Protein AF-A0A956T302-F1 (afdb_monomer)

Radius of gyration: 23.08 Å; Cα contacts (8 Å, |Δi|>4): 277; chains: 1; bounding box: 79×58×52 Å

Nearest PDB structures (foldseek):
  6ntr-assembly1_A  TM=3.784E-01  e=6.968E-01  Brucella abortus
  6ntr-assembly2_B  TM=3.680E-01  e=3.457E+00  Brucella abortus
  6ntr-assembly4_D  TM=3.786E-01  e=6.005E+00  Brucella abortus

Solvent-accessible surface area (backbone atoms only — not comparable to full-atom values): 10139 Å² total; per-residue (Å²): 134,84,79,76,71,80,75,78,74,74,84,47,63,31,67,65,74,57,69,69,63,50,49,51,41,41,75,70,72,39,56,94,50,62,84,47,70,83,40,73,66,38,61,45,31,77,76,42,59,72,56,39,52,82,46,71,28,43,83,77,49,74,47,96,64,71,19,37,34,34,34,33,74,44,92,93,42,57,29,39,38,43,37,39,29,68,78,79,39,35,35,38,41,36,39,39,31,71,89,75,32,36,35,36,42,36,31,30,36,66,81,84,69,42,61,79,43,30,41,37,37,38,59,47,97,94,46,75,45,44,21,39,37,29,49,75,58,93,100,38,62,52,76,44,77,52,79,76,81,72,79,78,77,72,80,75,77,75,83,75,80,80,78,82,81,85,80,82,133

Mean predicted aligned error: 10.7 Å

Sequence (169 aa):
MLQESPQEELPILSTQIVPELASRLREAGLLTAIVTLESPRFKHYLKKPANLLHDRWIYLERGVDRSVLYRLGTQRSLRQDLTIKPGQGVALLETHDPRSGRSQAIEFDMRSRQVISNIVTFDYEEGPANYNYFSLHRHKGYLKEIPAEKPIEEPTPEPSQLVAECVFA

Foldseek 3Di:
DDPPDPPPDDFAFDQADQVVLLVVCVVVVLNQLDDGLPDPVNLVCLVPVCVSVVSQWDWDDQDPQRKTKIKDDDPVAWIWIWIHRVNVQKIWIKTDGVVQQKIWIWIARNPVSGTPFIWIWHQDPVGIWIWTWTDDDDSDTDTDTDDDPDPPPDPDPDPDPPDDDDDDD

Structure (mmCIF, N/CA/C/O backbone):
data_AF-A0A956T302-F1
#
_entry.id   AF-A0A956T302-F1
#
loop_
_atom_site.group_PDB
_atom_site.id
_atom_site.type_symbol
_atom_site.label_atom_id
_atom_site.label_alt_id
_atom_site.label_comp_id
_atom_site.label_asym_id
_atom_site.label_entity_id
_atom_site.label_seq_id
_atom_site.pdbx_PDB_ins_code
_atom_site.Cartn_x
_atom_site.Cartn_y
_atom_site.Cartn_z
_atom_site.occupancy
_atom_site.B_iso_or_equiv
_atom_site.auth_seq_id
_atom_site.auth_comp_id
_atom_site.auth_asym_id
_atom_site.auth_atom_id
_atom_site.pdbx_PDB_model_num
ATOM 1 N N . MET A 1 1 ? -18.208 44.052 -8.223 1.00 42.12 1 MET A N 1
ATOM 2 C CA . MET A 1 1 ? -18.042 42.637 -8.603 1.00 42.12 1 MET A CA 1
ATOM 3 C C . MET A 1 1 ? -16.709 42.194 -8.035 1.00 42.12 1 MET A C 1
ATOM 5 O O . MET A 1 1 ? -15.694 42.726 -8.462 1.00 42.12 1 MET A O 1
ATOM 9 N N . LEU A 1 2 ? -16.716 41.364 -6.993 1.00 43.41 2 LEU A N 1
ATOM 10 C CA . LEU A 1 2 ? -15.490 40.802 -6.429 1.00 43.41 2 LEU A CA 1
ATOM 11 C C . LEU A 1 2 ? -15.076 39.648 -7.345 1.00 43.41 2 LEU A C 1
ATOM 13 O O . LEU A 1 2 ? -15.848 38.711 -7.523 1.00 43.41 2 LEU A O 1
ATOM 17 N N . GLN A 1 3 ? -13.916 39.771 -7.991 1.00 45.53 3 GLN A N 1
ATOM 18 C CA . GLN A 1 3 ? -13.274 38.645 -8.659 1.00 45.53 3 GLN A CA 1
ATOM 19 C C . GLN A 1 3 ? -12.898 37.640 -7.570 1.00 45.53 3 GLN A C 1
ATOM 21 O O . GLN A 1 3 ? -11.999 37.898 -6.774 1.00 45.53 3 GLN A O 1
ATOM 26 N N . GLU A 1 4 ? -13.630 36.529 -7.505 1.00 44.97 4 GLU A N 1
ATOM 27 C CA . GLU A 1 4 ? -13.193 35.344 -6.779 1.00 44.97 4 GLU A CA 1
ATOM 28 C C . GLU A 1 4 ? -11.893 34.879 -7.434 1.00 44.97 4 GLU A C 1
ATOM 30 O O . GLU A 1 4 ? -11.880 34.394 -8.566 1.00 44.97 4 GLU A O 1
ATOM 35 N N . SER A 1 5 ? -10.774 35.110 -6.750 1.00 49.03 5 SER A N 1
ATOM 36 C CA . SER A 1 5 ? -9.511 34.464 -7.078 1.00 49.03 5 SER A CA 1
ATOM 37 C C . SER A 1 5 ? -9.771 32.957 -7.166 1.00 49.03 5 SER A C 1
ATOM 39 O O . SER A 1 5 ? -10.404 32.426 -6.247 1.00 49.03 5 SER A O 1
ATOM 41 N N . PRO A 1 6 ? -9.319 32.249 -8.218 1.00 50.94 6 PRO A N 1
ATOM 42 C CA . PRO A 1 6 ? -9.413 30.800 -8.231 1.00 50.94 6 PRO A CA 1
ATOM 43 C C . PRO A 1 6 ? -8.625 30.302 -7.019 1.00 50.94 6 PRO A C 1
ATOM 45 O O . PRO A 1 6 ? -7.416 30.508 -6.930 1.00 50.94 6 PRO A O 1
ATOM 48 N N . GLN A 1 7 ? -9.328 29.737 -6.039 1.00 50.69 7 GLN A N 1
ATOM 49 C CA . GLN A 1 7 ? -8.690 28.996 -4.964 1.00 50.69 7 GLN A CA 1
ATOM 50 C C . GLN A 1 7 ? -7.927 27.868 -5.656 1.00 50.69 7 GLN A C 1
ATOM 52 O O . GLN A 1 7 ? -8.546 26.978 -6.233 1.00 50.69 7 GLN A O 1
ATOM 57 N N . GLU A 1 8 ? -6.597 27.952 -5.689 1.00 50.78 8 GLU A N 1
ATOM 58 C CA . GLU A 1 8 ? -5.757 26.833 -6.102 1.00 50.78 8 GLU A CA 1
ATOM 59 C C . GLU A 1 8 ? -6.074 25.678 -5.149 1.00 50.78 8 GLU A C 1
ATOM 61 O O . GLU A 1 8 ? -5.614 25.650 -4.006 1.00 50.78 8 GLU A O 1
ATOM 66 N N . GLU A 1 9 ? -6.945 24.764 -5.586 1.00 60.53 9 GLU A N 1
ATOM 67 C CA . GLU A 1 9 ? -7.236 23.539 -4.857 1.00 60.53 9 GLU A CA 1
ATOM 68 C C . GLU A 1 9 ? -5.910 22.807 -4.661 1.00 60.53 9 GLU A C 1
ATOM 70 O O . GLU A 1 9 ? -5.241 22.415 -5.622 1.00 60.53 9 GLU A O 1
ATOM 75 N N . LEU A 1 10 ? -5.499 22.666 -3.399 1.00 65.69 10 LEU A N 1
ATOM 76 C CA . LEU A 1 10 ? -4.295 21.923 -3.067 1.00 65.69 10 LEU A CA 1
ATOM 77 C C . LEU A 1 10 ? -4.424 20.506 -3.644 1.00 65.69 10 LEU A C 1
ATOM 79 O O . LEU A 1 10 ? -5.473 19.872 -3.484 1.00 65.69 10 LEU A O 1
ATOM 83 N N . PRO A 1 11 ? -3.381 19.991 -4.311 1.00 74.25 11 PRO A N 1
ATOM 84 C CA . PRO A 1 11 ? -3.473 18.718 -5.002 1.00 74.25 11 PRO A CA 1
ATOM 85 C C . PRO A 1 11 ? -3.759 17.591 -4.002 1.00 74.25 11 PRO A C 1
ATOM 87 O O . PRO A 1 11 ? -3.032 17.396 -3.027 1.00 74.25 11 PRO A O 1
ATOM 90 N N . ILE A 1 12 ? -4.839 16.845 -4.247 1.00 83.31 12 ILE A N 1
ATOM 91 C CA . ILE A 1 12 ? -5.317 15.778 -3.362 1.00 83.31 12 ILE A CA 1
ATOM 92 C C . ILE A 1 12 ? -4.513 14.504 -3.635 1.00 83.31 12 ILE A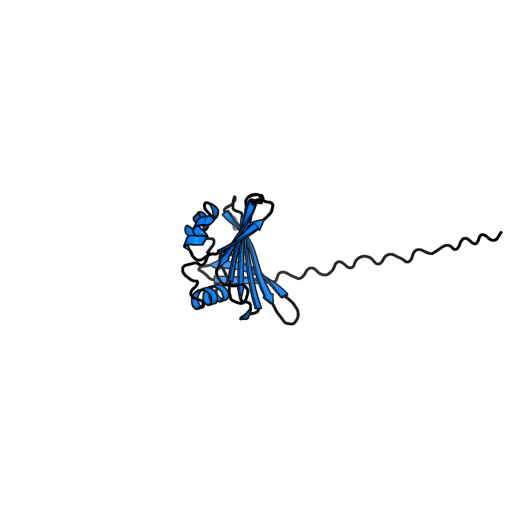 C 1
ATOM 94 O O . ILE A 1 12 ? -4.445 14.030 -4.776 1.00 83.31 12 ILE A O 1
ATOM 98 N N . LEU A 1 13 ? -3.922 13.923 -2.587 1.00 86.56 13 LEU A N 1
ATOM 99 C CA . LEU A 1 13 ? -3.244 12.631 -2.684 1.00 86.56 13 LEU A CA 1
ATOM 100 C C . LEU A 1 13 ? -4.213 11.554 -3.168 1.00 86.56 13 LEU A C 1
ATOM 102 O O . LEU A 1 13 ? -5.350 11.438 -2.705 1.00 86.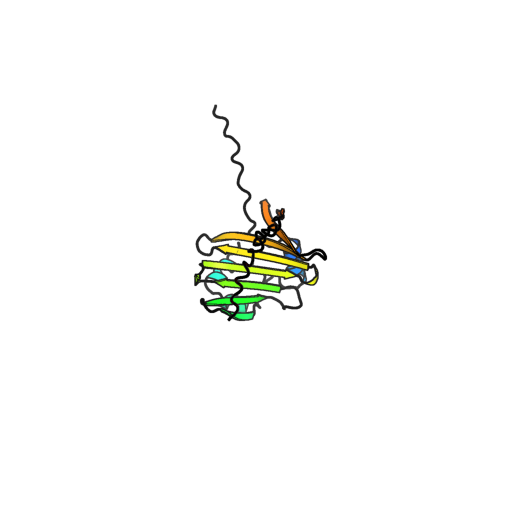56 13 LEU A O 1
ATOM 106 N N . SER A 1 14 ? -3.748 10.746 -4.112 1.00 86.12 14 SER A N 1
ATOM 107 C CA . SER A 1 14 ? -4.550 9.664 -4.655 1.00 86.12 14 SER A CA 1
ATOM 108 C C . SER A 1 14 ? -4.774 8.578 -3.605 1.00 86.12 14 SER A C 1
ATOM 110 O O . SER A 1 14 ? -3.876 8.208 -2.853 1.00 86.12 14 SER A O 1
ATOM 112 N N . THR A 1 15 ? -5.968 8.005 -3.596 1.00 85.50 15 THR A N 1
ATOM 113 C CA . THR A 1 15 ? -6.322 6.809 -2.817 1.00 85.50 15 THR A CA 1
ATOM 114 C C . THR A 1 15 ? -6.026 5.511 -3.568 1.00 85.50 15 THR A C 1
ATOM 116 O O . THR A 1 15 ? -6.263 4.412 -3.059 1.00 85.50 15 THR A O 1
ATOM 119 N N . GLN A 1 16 ? -5.560 5.627 -4.812 1.00 87.31 16 GLN A N 1
ATOM 120 C CA . GLN A 1 16 ? -5.441 4.521 -5.746 1.00 87.31 16 GLN A CA 1
ATOM 121 C C . GLN A 1 16 ? -3.990 4.077 -5.891 1.00 87.31 16 GLN A C 1
ATOM 123 O O . GLN A 1 16 ? -3.045 4.869 -5.833 1.00 87.31 16 GLN A O 1
ATOM 128 N N . ILE A 1 17 ? -3.842 2.782 -6.149 1.00 88.88 17 ILE A N 1
ATOM 129 C CA . ILE A 1 17 ? -2.597 2.204 -6.642 1.00 88.88 17 ILE A CA 1
ATOM 130 C C . ILE A 1 17 ? -2.363 2.744 -8.058 1.00 88.88 17 ILE A C 1
ATOM 132 O O . ILE A 1 17 ? -3.326 2.904 -8.816 1.00 88.88 17 ILE A O 1
ATOM 136 N N . VAL A 1 18 ? -1.114 3.027 -8.426 1.00 90.12 18 VAL A N 1
ATOM 137 C CA . VAL A 1 18 ? -0.786 3.492 -9.778 1.00 90.12 18 VAL A CA 1
ATOM 138 C C . VAL A 1 18 ? -1.253 2.476 -10.831 1.00 90.12 18 VAL A C 1
ATOM 140 O O . VAL A 1 18 ? -1.184 1.263 -10.587 1.00 90.12 18 VAL A O 1
ATOM 143 N N . PRO A 1 19 ? -1.750 2.931 -11.998 1.00 88.56 19 PRO A N 1
ATOM 144 C CA . PRO A 1 19 ? -2.398 2.059 -12.975 1.00 88.56 19 PRO A CA 1
ATOM 145 C C . PRO A 1 19 ? -1.544 0.873 -13.425 1.00 88.56 19 PRO A C 1
ATOM 147 O O . PRO A 1 19 ? -2.081 -0.214 -13.641 1.00 88.56 19 PRO A O 1
ATOM 150 N N . GLU A 1 20 ? -0.228 1.055 -13.529 1.00 89.38 20 GLU A N 1
ATOM 151 C CA . GLU A 1 20 ? 0.693 0.007 -13.956 1.00 89.38 20 GLU A CA 1
ATOM 152 C C . GLU A 1 20 ? 0.769 -1.107 -12.907 1.00 89.38 20 GLU A C 1
ATOM 154 O O . GLU A 1 20 ? 0.533 -2.265 -13.242 1.00 89.38 20 GLU A O 1
ATOM 159 N N . LEU A 1 21 ? 0.989 -0.777 -11.627 1.00 89.88 21 LEU A N 1
ATOM 160 C CA . LEU A 1 21 ? 0.985 -1.770 -10.541 1.00 89.88 21 LEU A CA 1
ATOM 161 C C . LEU A 1 21 ? -0.383 -2.450 -10.422 1.00 89.88 21 LEU A C 1
ATOM 163 O O . LEU A 1 21 ? -0.463 -3.669 -10.256 1.00 89.88 21 LEU A O 1
ATOM 167 N N . ALA A 1 22 ? -1.470 -1.690 -10.574 1.00 89.12 22 ALA A N 1
ATOM 168 C CA . ALA A 1 22 ? -2.814 -2.248 -10.588 1.00 89.12 22 ALA A CA 1
ATOM 169 C C . ALA A 1 22 ? -3.018 -3.236 -11.753 1.00 89.12 22 ALA A C 1
ATOM 171 O O . ALA A 1 22 ? -3.622 -4.289 -11.552 1.00 89.12 22 ALA A O 1
ATOM 172 N N . SER A 1 23 ? -2.505 -2.945 -12.957 1.00 89.25 23 SER A N 1
ATOM 173 C CA . SER A 1 23 ? -2.548 -3.876 -14.097 1.00 89.25 23 SER A CA 1
ATOM 174 C C . SER A 1 23 ? -1.796 -5.162 -13.793 1.00 89.25 23 SER A C 1
ATOM 176 O O . SER A 1 23 ? -2.343 -6.250 -13.952 1.00 89.25 23 SER A O 1
ATOM 178 N N . ARG A 1 24 ? -0.587 -5.039 -13.247 1.00 90.25 24 ARG A N 1
ATOM 179 C CA . ARG A 1 24 ? 0.265 -6.178 -12.894 1.00 90.25 24 ARG A CA 1
ATOM 180 C C . ARG A 1 24 ? -0.402 -7.079 -11.854 1.00 90.25 24 ARG A C 1
ATOM 182 O O . ARG A 1 24 ? -0.381 -8.300 -11.996 1.00 90.25 24 ARG A O 1
ATOM 189 N N . LEU A 1 25 ? -1.068 -6.499 -10.851 1.00 88.75 25 LEU A N 1
ATOM 190 C CA . LEU A 1 25 ? -1.832 -7.260 -9.851 1.00 88.75 25 LEU A CA 1
ATOM 191 C C . LEU A 1 25 ? -3.002 -8.019 -10.488 1.00 88.75 25 LEU A C 1
ATOM 193 O O . LEU A 1 25 ? -3.290 -9.156 -10.107 1.00 88.75 25 LEU A O 1
ATOM 197 N N . ARG A 1 26 ? -3.665 -7.418 -11.482 1.00 88.19 26 ARG A N 1
ATOM 198 C CA . ARG A 1 26 ? -4.732 -8.082 -12.243 1.00 88.19 26 ARG A CA 1
ATOM 199 C C . ARG A 1 26 ? -4.196 -9.240 -13.079 1.00 88.19 26 ARG A C 1
ATOM 201 O O . ARG A 1 26 ? -4.749 -10.332 -12.995 1.00 88.19 26 ARG A O 1
ATOM 208 N N . GLU A 1 27 ? -3.113 -9.019 -13.816 1.00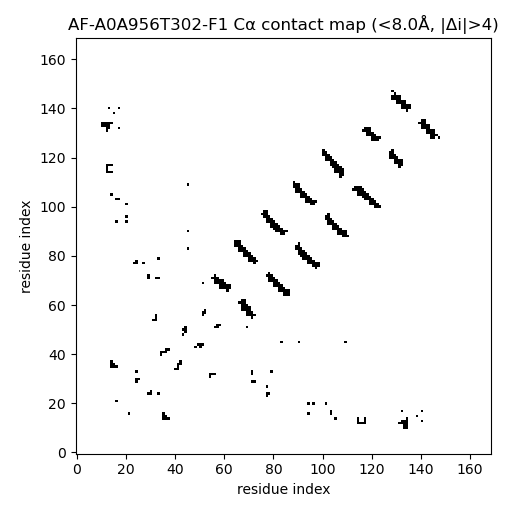 89.38 27 GLU A N 1
ATOM 209 C CA . GLU A 1 27 ? -2.437 -10.032 -14.640 1.00 89.38 27 GLU A CA 1
ATOM 210 C C . GLU A 1 27 ? -1.938 -11.219 -13.805 1.00 89.38 27 GLU A C 1
ATOM 212 O O . GLU A 1 27 ? -2.004 -12.361 -14.248 1.00 89.38 27 GLU A O 1
ATOM 217 N N . ALA A 1 28 ? -1.514 -10.972 -12.562 1.00 85.94 28 ALA A N 1
ATOM 218 C CA . ALA A 1 28 ? -1.106 -12.010 -11.617 1.00 85.94 28 ALA A CA 1
ATOM 219 C C . ALA A 1 28 ? -2.280 -12.797 -10.988 1.00 85.94 28 ALA A C 1
ATOM 221 O O . ALA A 1 28 ? -2.064 -13.607 -10.088 1.00 85.94 28 ALA A O 1
ATOM 222 N N . GLY A 1 29 ? -3.532 -12.556 -11.403 1.00 84.12 29 GLY A N 1
ATOM 223 C CA . GLY A 1 29 ? -4.714 -13.255 -10.878 1.00 84.12 29 GLY A CA 1
ATOM 224 C C . GLY A 1 29 ? -5.135 -12.817 -9.467 1.00 84.12 29 GLY A C 1
ATOM 225 O O . GLY A 1 29 ? -5.922 -13.497 -8.792 1.00 84.12 29 GLY A O 1
ATOM 226 N N . LEU A 1 30 ? -4.633 -11.670 -8.999 1.00 84.38 30 LEU A N 1
ATOM 227 C CA . LEU A 1 30 ? -4.917 -11.155 -7.659 1.00 84.38 30 LEU A CA 1
ATOM 228 C C . LEU A 1 30 ? -6.157 -10.257 -7.610 1.00 84.38 30 LEU A C 1
ATOM 230 O O . LEU A 1 30 ? -6.629 -9.989 -6.512 1.00 84.38 30 LEU A O 1
ATOM 234 N N . LEU A 1 31 ? -6.732 -9.863 -8.758 1.00 76.44 31 LEU A N 1
ATOM 235 C CA . LEU A 1 31 ? -7.812 -8.865 -8.895 1.00 76.44 31 LEU A CA 1
ATOM 236 C C . LEU A 1 31 ? -8.899 -8.931 -7.811 1.00 76.44 31 LEU A C 1
ATOM 238 O O . LEU A 1 31 ? -9.219 -7.921 -7.192 1.00 76.44 31 LEU A O 1
ATOM 242 N N . THR A 1 32 ? -9.463 -10.113 -7.570 1.00 72.56 32 THR A N 1
ATOM 243 C CA . THR A 1 32 ? -10.581 -10.304 -6.631 1.00 72.56 32 THR A CA 1
ATOM 244 C C . THR A 1 32 ? -10.181 -10.206 -5.162 1.00 72.56 32 THR A C 1
ATOM 246 O O . THR A 1 32 ? -11.056 -10.198 -4.303 1.00 72.56 32 THR A O 1
ATOM 249 N N . ALA A 1 33 ? -8.888 -10.132 -4.863 1.00 76.44 33 ALA A N 1
ATOM 250 C CA . ALA A 1 33 ? -8.322 -10.042 -3.522 1.00 76.44 33 ALA A CA 1
ATOM 251 C C . ALA A 1 33 ? -7.592 -8.712 -3.261 1.00 76.44 33 ALA A C 1
ATOM 253 O O . ALA A 1 33 ? -7.237 -8.449 -2.112 1.00 76.44 33 ALA A O 1
ATOM 254 N N . ILE A 1 34 ? -7.387 -7.875 -4.292 1.00 79.75 34 ILE A N 1
ATOM 255 C CA . ILE A 1 34 ? -6.685 -6.590 -4.167 1.00 79.75 34 ILE A CA 1
ATOM 256 C C . ILE A 1 34 ? -7.434 -5.693 -3.185 1.00 79.75 34 ILE A C 1
ATOM 258 O O . ILE A 1 34 ? -8.644 -5.474 -3.304 1.00 79.75 34 ILE A O 1
ATOM 262 N N . VAL A 1 35 ? -6.694 -5.126 -2.240 1.00 79.12 35 VAL A N 1
ATOM 263 C CA . VAL A 1 35 ? -7.199 -4.066 -1.379 1.00 79.12 35 VAL A CA 1
ATOM 264 C C . VAL A 1 35 ? -7.126 -2.735 -2.125 1.00 79.12 35 VAL A C 1
ATOM 266 O O . VAL A 1 35 ? -6.074 -2.334 -2.619 1.00 79.12 35 VAL A O 1
ATOM 269 N N . THR A 1 36 ? -8.256 -2.031 -2.179 1.00 80.69 36 THR A N 1
ATOM 270 C CA . THR A 1 36 ? -8.360 -0.651 -2.672 1.00 80.69 36 THR A CA 1
ATOM 271 C C . THR A 1 36 ? -9.019 0.220 -1.604 1.00 80.69 36 THR A C 1
ATOM 273 O O . THR A 1 36 ? -10.079 -0.132 -1.078 1.00 80.69 36 THR A O 1
ATOM 276 N N . LEU A 1 37 ? -8.388 1.348 -1.259 1.00 81.38 37 LEU A N 1
ATOM 277 C CA . LEU A 1 37 ? -8.704 2.126 -0.050 1.00 81.38 37 LEU A CA 1
ATOM 278 C C . LEU A 1 37 ? -10.111 2.748 -0.041 1.00 81.38 37 LEU A C 1
ATOM 280 O O . LEU A 1 37 ? -10.703 2.946 1.018 1.00 81.38 37 LEU A O 1
ATOM 284 N N . GLU A 1 38 ? -10.697 3.006 -1.208 1.00 78.88 38 GLU A N 1
ATOM 285 C CA . GLU A 1 38 ? -12.044 3.588 -1.311 1.00 78.88 38 GLU A CA 1
ATOM 286 C C . GLU A 1 38 ? -13.166 2.549 -1.204 1.00 78.88 38 GLU A C 1
ATOM 288 O O . GLU A 1 38 ? -14.335 2.896 -1.008 1.00 78.88 38 GLU A O 1
ATOM 293 N N . SER A 1 39 ? -12.833 1.261 -1.305 1.00 82.69 39 SER A N 1
ATOM 294 C CA . SER A 1 39 ? -13.840 0.207 -1.351 1.00 82.69 39 SER A CA 1
ATOM 295 C C . SER A 1 39 ? -14.536 0.013 0.009 1.00 82.69 39 SER A C 1
ATOM 297 O O . SER A 1 39 ? -13.898 0.062 1.069 1.00 82.69 39 SER A O 1
ATOM 299 N N . PRO A 1 40 ? -15.848 -0.302 0.025 1.00 85.19 40 PRO A N 1
ATOM 300 C CA . PRO A 1 40 ? -16.531 -0.738 1.246 1.00 85.19 40 PRO A CA 1
ATOM 301 C C . PRO A 1 40 ? -15.846 -1.941 1.906 1.00 85.19 40 PRO A C 1
ATOM 303 O O . PRO A 1 40 ? -15.828 -2.058 3.132 1.00 85.19 40 PRO A O 1
ATOM 306 N N . ARG A 1 41 ? -15.237 -2.808 1.089 1.00 86.19 41 ARG A N 1
ATOM 307 C CA . ARG A 1 41 ? -14.490 -3.985 1.531 1.00 86.19 41 ARG A CA 1
ATOM 308 C C . ARG A 1 41 ? -13.259 -3.610 2.350 1.00 86.19 41 ARG A C 1
ATOM 310 O O . ARG A 1 41 ? -13.051 -4.186 3.410 1.00 86.19 41 ARG A O 1
ATOM 317 N N . PHE A 1 42 ? -12.506 -2.589 1.942 1.00 88.12 42 PHE A N 1
ATOM 318 C CA . PHE A 1 42 ? -11.373 -2.109 2.733 1.00 88.12 42 PHE A CA 1
ATOM 319 C C . PHE A 1 42 ? -11.801 -1.583 4.104 1.00 88.12 42 PHE A C 1
ATOM 321 O O . PHE A 1 42 ? -11.251 -1.987 5.127 1.00 88.12 42 PHE A O 1
ATOM 328 N N . LYS A 1 43 ? -12.867 -0.773 4.155 1.00 87.25 43 LYS A N 1
ATOM 329 C CA . LYS A 1 43 ? -13.454 -0.316 5.430 1.00 87.25 43 LYS A CA 1
ATOM 330 C C . LYS A 1 43 ? -13.865 -1.490 6.321 1.00 87.25 43 LYS A C 1
ATOM 332 O O . LYS A 1 43 ? -13.809 -1.386 7.546 1.00 87.25 43 LYS A O 1
ATOM 337 N N . HIS A 1 44 ? -14.301 -2.594 5.719 1.00 89.38 44 HIS A N 1
ATOM 338 C CA . HIS A 1 44 ? -14.635 -3.813 6.437 1.00 89.38 44 HIS A CA 1
ATOM 339 C C . HIS A 1 44 ? -13.391 -4.512 6.999 1.00 89.38 44 HIS A C 1
ATOM 341 O O . HIS A 1 44 ? -13.393 -4.861 8.180 1.00 89.38 44 HIS A O 1
ATOM 347 N N . TYR A 1 45 ? -12.317 -4.634 6.215 1.00 91.25 45 TYR A N 1
ATOM 348 C CA . TYR A 1 45 ? -11.044 -5.188 6.686 1.00 91.25 45 TYR A CA 1
ATOM 349 C C . TYR A 1 45 ? -10.456 -4.397 7.853 1.00 91.25 45 TYR A C 1
ATOM 351 O O . TYR A 1 45 ? -10.009 -4.994 8.823 1.00 91.25 45 TYR A O 1
ATOM 359 N N . LEU A 1 46 ? -10.531 -3.063 7.826 1.00 90.19 46 LEU A N 1
ATOM 360 C CA . LEU A 1 46 ? -10.053 -2.238 8.940 1.00 90.19 46 LEU A CA 1
ATOM 361 C C . LEU A 1 46 ? -10.802 -2.508 10.255 1.00 90.19 46 LEU A C 1
ATOM 363 O O . LEU A 1 46 ? -10.221 -2.405 11.331 1.00 90.19 46 LEU A O 1
ATOM 367 N N . LYS A 1 47 ? -12.091 -2.864 10.182 1.00 89.50 47 LYS A N 1
ATOM 368 C CA . LYS A 1 47 ? -12.902 -3.222 11.359 1.00 89.50 47 LYS A CA 1
ATOM 369 C C . LYS A 1 47 ? -12.694 -4.671 11.794 1.00 89.50 47 LYS A C 1
ATOM 371 O O . LYS A 1 47 ? -12.763 -4.966 12.983 1.00 89.50 47 LYS A O 1
ATOM 376 N N . LYS A 1 48 ? -12.514 -5.578 10.832 1.00 91.25 48 LYS A N 1
ATOM 377 C CA . LYS A 1 48 ? -12.361 -7.021 11.045 1.00 91.25 48 LYS A CA 1
ATOM 378 C C . LYS A 1 48 ? -11.221 -7.558 10.167 1.00 91.25 48 LYS A C 1
ATOM 380 O O . LYS A 1 48 ? -11.495 -8.143 9.118 1.00 91.25 48 LYS A O 1
ATOM 385 N N . PRO A 1 49 ? -9.953 -7.397 10.592 1.00 91.25 49 PRO A N 1
ATOM 386 C CA . PRO A 1 49 ? -8.796 -7.764 9.770 1.00 91.25 49 PRO A CA 1
ATOM 387 C C . PRO A 1 49 ? -8.741 -9.243 9.391 1.00 91.25 49 PRO A C 1
ATOM 389 O O . PRO A 1 49 ? -8.305 -9.576 8.297 1.00 91.25 49 PRO A O 1
ATOM 392 N N . ALA A 1 50 ? -9.271 -10.130 10.241 1.00 90.12 50 ALA A N 1
ATOM 393 C CA . ALA A 1 50 ? -9.344 -11.564 9.961 1.00 90.12 50 ALA A CA 1
ATOM 394 C C . ALA A 1 50 ? -10.083 -11.898 8.649 1.00 90.12 50 ALA A C 1
ATOM 396 O O . ALA A 1 50 ? -9.825 -12.941 8.056 1.00 90.12 50 ALA A O 1
ATOM 397 N N . ASN A 1 51 ? -10.944 -11.003 8.148 1.00 91.50 51 ASN A N 1
ATOM 398 C CA . ASN A 1 51 ? -11.649 -11.221 6.886 1.00 91.50 51 ASN A CA 1
ATOM 399 C C . ASN A 1 51 ? -10.736 -11.189 5.658 1.00 91.50 51 ASN A C 1
ATOM 401 O O . ASN A 1 51 ? -11.105 -11.734 4.625 1.00 91.50 51 ASN A O 1
ATOM 405 N N . LEU A 1 52 ? -9.524 -10.642 5.782 1.00 92.75 52 LEU A N 1
ATOM 406 C CA . LEU A 1 52 ? -8.491 -10.748 4.752 1.00 92.75 52 LEU A CA 1
ATOM 407 C C . LEU A 1 52 ? -8.135 -12.216 4.458 1.00 92.75 52 LEU A C 1
ATOM 409 O O . LEU A 1 52 ? -7.872 -12.568 3.310 1.00 92.75 52 LEU A O 1
ATOM 413 N N . LEU A 1 53 ? -8.192 -13.094 5.467 1.00 92.62 53 LEU A N 1
ATOM 414 C CA . LEU A 1 53 ? -7.862 -14.516 5.317 1.00 92.62 53 LEU A CA 1
ATOM 415 C C . LEU A 1 53 ? -8.846 -15.254 4.399 1.00 92.62 53 LEU A C 1
ATOM 417 O O . LEU A 1 53 ? -8.457 -16.178 3.688 1.00 92.62 53 LEU A O 1
ATOM 421 N N . HIS A 1 54 ? -10.108 -14.818 4.359 1.00 90.12 54 HIS A N 1
ATOM 422 C CA . HIS A 1 54 ? -11.098 -15.339 3.409 1.00 90.12 54 HIS A CA 1
ATOM 423 C C . HIS A 1 54 ? -10.796 -14.926 1.965 1.00 90.12 54 HIS A C 1
ATOM 425 O O . HIS A 1 54 ? -11.242 -15.576 1.024 1.00 90.12 54 HIS A O 1
ATOM 431 N N . ASP A 1 55 ? -9.980 -13.888 1.798 1.00 89.56 55 ASP A N 1
ATOM 432 C CA . ASP A 1 55 ? -9.662 -13.265 0.524 1.00 89.56 55 ASP A CA 1
ATOM 433 C C . ASP A 1 55 ? -8.234 -13.582 0.063 1.00 89.56 55 ASP A C 1
ATOM 435 O O . ASP A 1 55 ? -7.627 -12.821 -0.686 1.00 89.56 55 ASP A O 1
ATOM 439 N N . ARG A 1 56 ? -7.720 -14.757 0.460 1.00 90.19 56 ARG A N 1
ATOM 440 C CA . ARG A 1 56 ? -6.399 -15.305 0.087 1.00 90.19 56 ARG A CA 1
ATOM 441 C C . ARG A 1 56 ? -5.200 -14.546 0.660 1.00 90.19 56 ARG A C 1
ATOM 443 O O . ARG A 1 56 ? -4.071 -14.797 0.239 1.00 90.19 56 ARG A O 1
ATOM 450 N N . TRP A 1 57 ? -5.421 -13.643 1.609 1.00 94.69 57 TRP A N 1
ATOM 451 C CA . TRP A 1 57 ? -4.323 -13.042 2.349 1.00 94.69 57 TRP A CA 1
ATOM 452 C C . TRP A 1 57 ? -3.809 -14.013 3.405 1.00 94.69 57 TRP A C 1
ATOM 454 O O . TRP A 1 57 ? -4.563 -14.803 3.972 1.00 94.69 57 TRP A O 1
ATOM 464 N N . ILE A 1 58 ? -2.523 -13.912 3.707 1.00 94.81 58 ILE A N 1
ATOM 465 C CA . ILE A 1 58 ? -1.879 -14.631 4.799 1.00 94.81 58 ILE A CA 1
ATOM 466 C C . ILE A 1 58 ? -1.529 -13.655 5.912 1.00 94.81 58 ILE A C 1
ATOM 468 O O . ILE A 1 58 ? -1.129 -12.521 5.659 1.00 94.81 58 ILE A O 1
ATOM 472 N N . TYR A 1 59 ? -1.679 -14.105 7.149 1.00 95.50 59 TYR A N 1
ATOM 473 C CA . TYR A 1 59 ? -1.189 -13.387 8.313 1.00 95.50 59 TYR A CA 1
ATOM 474 C C . TYR A 1 59 ? 0.294 -13.703 8.512 1.00 95.50 59 TYR A C 1
ATOM 476 O O . TYR A 1 59 ? 0.662 -14.878 8.521 1.00 95.50 59 TYR A O 1
ATOM 484 N N . LEU A 1 60 ? 1.132 -12.676 8.655 1.00 93.81 60 LEU A N 1
ATOM 485 C CA . LEU A 1 60 ? 2.578 -12.853 8.814 1.00 93.81 60 LEU A CA 1
ATOM 486 C C . LEU A 1 60 ? 3.047 -12.591 10.241 1.00 93.81 60 LEU A C 1
ATOM 488 O O . LEU A 1 60 ? 3.787 -13.399 10.793 1.00 93.81 60 LEU A O 1
ATOM 492 N N . GLU A 1 61 ? 2.628 -11.477 10.843 1.00 88.81 61 GLU A N 1
ATOM 493 C CA . GLU A 1 61 ? 3.200 -11.039 12.116 1.00 88.81 61 GLU A CA 1
ATOM 494 C C . GLU A 1 61 ? 2.239 -10.169 12.936 1.00 88.81 61 GLU A C 1
ATOM 496 O O . GLU A 1 61 ? 1.427 -9.412 12.388 1.00 88.81 61 GLU A O 1
ATOM 501 N N . ARG A 1 62 ? 2.376 -10.270 14.268 1.00 87.25 62 ARG A N 1
ATOM 502 C CA . ARG A 1 62 ? 1.850 -9.302 15.237 1.00 87.25 62 ARG A CA 1
ATOM 503 C C . ARG A 1 62 ? 3.003 -8.446 15.743 1.00 87.25 62 ARG A C 1
ATOM 505 O O . ARG A 1 62 ? 3.870 -8.973 16.432 1.00 87.25 62 ARG A O 1
ATOM 512 N N . GLY A 1 63 ? 2.991 -7.151 15.469 1.00 79.00 63 GLY A N 1
ATOM 513 C CA . GLY A 1 63 ? 3.954 -6.250 16.091 1.00 79.00 63 GLY A CA 1
ATOM 514 C C . GLY A 1 63 ? 3.587 -5.916 17.539 1.00 79.00 63 GLY A C 1
ATOM 515 O O . GLY A 1 63 ? 2.493 -6.226 18.030 1.00 79.00 63 GLY A O 1
ATOM 516 N N . VAL A 1 64 ? 4.526 -5.254 18.217 1.00 77.38 64 VAL A N 1
ATOM 517 C CA . VAL A 1 64 ? 4.487 -4.951 19.659 1.00 77.38 64 VAL A CA 1
ATOM 518 C C . VAL A 1 64 ? 3.248 -4.122 20.043 1.00 77.38 64 VAL A C 1
ATOM 520 O O . VAL A 1 64 ? 2.602 -4.397 21.053 1.00 77.38 64 VAL A O 1
ATOM 523 N N . ASP A 1 65 ? 2.806 -3.216 19.165 1.00 82.88 65 ASP A N 1
ATOM 524 C CA . ASP A 1 65 ? 1.687 -2.289 19.408 1.00 82.88 65 ASP A CA 1
ATOM 525 C C . ASP A 1 65 ? 0.328 -2.806 18.915 1.00 82.88 65 ASP A C 1
ATOM 527 O O . ASP A 1 65 ? -0.523 -2.052 18.429 1.00 82.88 65 ASP A O 1
ATOM 531 N N . ARG A 1 66 ? 0.118 -4.128 18.986 1.00 86.19 66 ARG A N 1
ATOM 532 C CA . ARG A 1 66 ? -1.032 -4.816 18.363 1.00 86.19 66 ARG A CA 1
ATOM 533 C C . ARG A 1 66 ? -1.138 -4.555 16.858 1.00 86.19 66 ARG A C 1
ATOM 535 O O . ARG A 1 66 ? -2.212 -4.757 16.286 1.00 86.19 66 ARG A O 1
ATOM 542 N N . SER A 1 67 ? -0.057 -4.100 16.231 1.00 91.44 67 SER A N 1
ATOM 543 C CA . SER A 1 67 ? 0.001 -3.996 14.787 1.00 91.44 67 SER A CA 1
ATOM 544 C C . SER A 1 67 ? -0.071 -5.392 14.185 1.00 91.44 67 SER A C 1
ATOM 546 O O . SER A 1 67 ? 0.355 -6.375 14.792 1.00 91.44 67 SER A O 1
ATOM 548 N N . VAL A 1 68 ? -0.679 -5.491 13.015 1.00 94.19 68 VAL A N 1
ATOM 549 C CA . VAL A 1 68 ? -0.867 -6.759 12.312 1.00 94.19 68 VAL A CA 1
ATOM 550 C C . VAL A 1 68 ? -0.481 -6.582 10.859 1.00 94.19 68 VAL A C 1
ATOM 552 O O . VAL A 1 68 ? -0.861 -5.585 10.243 1.00 94.19 68 VAL A O 1
ATOM 555 N N . LEU A 1 69 ? 0.261 -7.550 10.330 1.00 95.19 69 LEU A N 1
ATOM 556 C CA . LEU A 1 69 ? 0.695 -7.585 8.940 1.00 95.19 69 LEU A CA 1
ATOM 557 C C . LEU A 1 69 ? 0.001 -8.730 8.204 1.00 95.19 69 LEU A C 1
ATOM 559 O O . LEU A 1 69 ? 0.122 -9.900 8.583 1.00 95.19 69 LEU A O 1
ATOM 563 N N . TYR A 1 70 ? -0.684 -8.379 7.121 1.00 95.69 70 TYR A N 1
ATOM 564 C CA . TYR A 1 70 ? -1.248 -9.321 6.165 1.00 95.69 70 TYR A CA 1
ATOM 565 C C . TYR A 1 70 ? -0.565 -9.164 4.813 1.00 95.69 70 TYR A C 1
ATOM 567 O O . TYR A 1 70 ? -0.237 -8.051 4.414 1.00 95.69 70 TYR A O 1
ATOM 575 N N . ARG A 1 71 ? -0.406 -10.266 4.081 1.00 95.00 71 ARG A N 1
ATOM 576 C CA . ARG A 1 71 ? 0.187 -10.282 2.741 1.00 95.00 71 ARG A CA 1
ATOM 577 C C . ARG A 1 71 ? -0.702 -10.995 1.737 1.00 95.00 71 ARG A C 1
ATOM 579 O O . ARG A 1 71 ? -1.244 -12.057 2.022 1.00 95.00 71 ARG A O 1
ATOM 586 N N . LEU A 1 72 ? -0.773 -10.448 0.535 1.00 94.25 72 LEU A N 1
ATOM 587 C CA . LEU A 1 72 ? -1.294 -11.081 -0.665 1.00 94.25 72 LEU A CA 1
ATOM 588 C C . LEU A 1 72 ? -0.143 -11.295 -1.652 1.00 94.25 72 LEU A C 1
ATOM 590 O O . LEU A 1 72 ? 0.628 -10.377 -1.925 1.00 94.25 72 LEU A O 1
ATOM 594 N N . GLY A 1 73 ? -0.037 -12.495 -2.221 1.00 90.62 73 GLY A N 1
ATOM 595 C CA . GLY A 1 73 ? 1.088 -12.863 -3.087 1.00 90.62 73 GLY A CA 1
ATOM 596 C C . GLY A 1 73 ? 2.325 -13.304 -2.297 1.00 90.62 73 GLY A C 1
ATOM 597 O O . GLY A 1 73 ? 2.229 -13.686 -1.131 1.00 90.62 73 GLY A O 1
ATOM 598 N N . THR A 1 74 ? 3.499 -13.300 -2.936 1.00 83.88 74 THR A N 1
ATOM 599 C CA . THR A 1 74 ? 4.741 -13.835 -2.344 1.00 83.88 74 THR A CA 1
ATOM 600 C C . THR A 1 74 ? 5.869 -12.811 -2.346 1.00 83.88 74 THR A C 1
ATOM 602 O O . THR A 1 74 ? 5.897 -11.901 -3.166 1.00 83.88 74 THR A O 1
ATOM 605 N N . GLN A 1 75 ? 6.850 -12.974 -1.454 1.00 75.81 75 GLN A N 1
ATOM 606 C CA . GLN A 1 75 ? 7.976 -12.039 -1.332 1.00 75.81 75 GLN A CA 1
ATOM 607 C C . GLN A 1 75 ? 8.837 -11.942 -2.601 1.00 75.81 75 GLN A C 1
ATOM 609 O O . GLN A 1 75 ? 9.357 -10.874 -2.904 1.00 75.81 75 GLN A O 1
ATOM 614 N N . ARG A 1 76 ? 8.980 -13.042 -3.349 1.00 79.62 76 ARG A N 1
ATOM 615 C CA . ARG A 1 76 ? 9.803 -13.102 -4.571 1.00 79.62 76 ARG A CA 1
ATOM 616 C C . ARG A 1 76 ? 9.059 -12.640 -5.824 1.00 79.62 76 ARG A C 1
ATOM 618 O O . ARG A 1 76 ? 9.652 -12.576 -6.894 1.00 79.62 76 ARG A O 1
ATOM 625 N N . SER A 1 77 ? 7.767 -12.358 -5.704 1.00 87.88 77 SER A N 1
ATOM 626 C CA . SER A 1 77 ? 6.907 -11.943 -6.805 1.00 87.88 77 SER A CA 1
ATOM 627 C C . SER A 1 77 ? 6.258 -10.600 -6.498 1.00 87.88 77 SER A C 1
ATOM 629 O O . SER A 1 77 ? 6.526 -9.965 -5.477 1.00 87.88 77 SER A O 1
ATOM 631 N N . LEU A 1 78 ? 5.346 -10.200 -7.379 1.00 91.44 78 LEU A N 1
ATOM 632 C CA . LEU A 1 78 ? 4.366 -9.178 -7.072 1.00 91.44 78 LEU A CA 1
ATOM 633 C C . LEU A 1 78 ? 3.626 -9.532 -5.774 1.00 91.44 78 LEU A C 1
ATOM 635 O O . LEU A 1 78 ? 3.163 -10.670 -5.610 1.00 91.44 78 LEU A O 1
ATOM 639 N N . ARG A 1 79 ? 3.532 -8.558 -4.870 1.00 93.69 79 ARG A N 1
ATOM 640 C CA . ARG A 1 79 ? 2.811 -8.693 -3.605 1.00 93.69 79 ARG A CA 1
ATOM 641 C C . ARG A 1 79 ? 2.130 -7.403 -3.195 1.00 93.69 79 ARG A C 1
ATOM 643 O O . ARG A 1 79 ? 2.489 -6.318 -3.657 1.00 93.69 79 ARG A O 1
ATOM 650 N N . GLN A 1 80 ? 1.186 -7.558 -2.282 1.00 94.69 80 GLN A N 1
ATOM 651 C CA . GLN A 1 80 ? 0.578 -6.465 -1.557 1.00 94.69 80 GLN A CA 1
ATOM 652 C C . GLN A 1 80 ? 0.603 -6.775 -0.062 1.00 94.69 80 GLN A C 1
ATOM 654 O O . GLN A 1 80 ? 0.160 -7.845 0.346 1.00 94.69 80 GLN A O 1
ATOM 659 N N . ASP A 1 81 ? 1.114 -5.850 0.734 1.00 95.12 81 ASP A N 1
ATOM 660 C CA . ASP A 1 81 ? 1.226 -5.952 2.181 1.00 95.12 81 ASP A CA 1
ATOM 661 C C . ASP A 1 81 ? 0.290 -4.915 2.816 1.00 95.12 81 ASP A C 1
ATOM 663 O O . ASP A 1 81 ? 0.242 -3.760 2.398 1.00 95.12 81 ASP A O 1
ATOM 667 N N . LEU A 1 82 ? -0.509 -5.334 3.795 1.00 95.69 82 LEU A N 1
ATOM 668 C CA . LEU A 1 82 ? -1.404 -4.470 4.554 1.00 95.69 82 LEU A CA 1
ATOM 669 C C . LEU A 1 82 ? -1.014 -4.546 6.025 1.00 95.69 82 LEU A C 1
ATOM 671 O O . LEU A 1 82 ? -1.288 -5.536 6.710 1.00 95.69 82 LEU A O 1
ATOM 675 N N . THR A 1 83 ? -0.407 -3.467 6.502 1.00 95.19 83 THR A N 1
ATOM 676 C CA . THR A 1 83 ? -0.060 -3.282 7.905 1.00 95.19 83 THR A CA 1
ATOM 677 C C . THR A 1 83 ? -1.117 -2.413 8.568 1.00 95.19 83 THR A C 1
ATOM 679 O O . THR A 1 83 ? -1.300 -1.255 8.204 1.00 95.19 83 THR A O 1
ATOM 682 N N . ILE A 1 84 ? -1.807 -2.937 9.575 1.00 94.75 84 ILE A N 1
ATOM 683 C CA . ILE A 1 84 ? -2.763 -2.164 10.375 1.00 94.75 84 ILE A CA 1
ATOM 684 C C . ILE A 1 84 ? -2.098 -1.866 11.712 1.00 94.75 84 ILE A C 1
ATOM 686 O O . ILE A 1 84 ? -1.675 -2.794 12.400 1.00 94.75 84 ILE A O 1
ATOM 690 N N . LYS A 1 85 ? -2.016 -0.588 12.093 1.00 94.25 85 LYS A N 1
ATOM 691 C CA . LYS A 1 85 ? -1.405 -0.108 13.340 1.00 94.25 85 LYS A CA 1
ATOM 692 C C . LYS A 1 85 ? -2.469 0.593 14.199 1.00 94.25 85 LYS A C 1
ATOM 694 O O . LYS A 1 85 ? -2.544 1.823 14.210 1.00 94.25 85 LYS A O 1
ATOM 699 N N . PRO A 1 86 ? -3.307 -0.155 14.948 1.00 91.12 86 PRO A N 1
ATOM 700 C CA . PRO A 1 86 ? -4.424 0.432 15.689 1.00 91.12 86 PRO A CA 1
ATOM 701 C C . PRO A 1 86 ? -3.988 1.470 16.728 1.00 91.12 86 PRO A C 1
ATOM 703 O O . PRO A 1 86 ? -4.675 2.473 16.898 1.00 91.12 86 PRO A O 1
ATOM 706 N N . GLY A 1 87 ? -2.843 1.252 17.390 1.00 90.56 87 GLY A N 1
ATOM 707 C CA . GLY A 1 87 ? -2.295 2.190 18.376 1.00 90.56 87 GLY A CA 1
ATOM 708 C C . GLY A 1 87 ? -1.944 3.557 17.784 1.00 90.56 87 GLY A C 1
ATOM 709 O O . GLY A 1 87 ? -2.155 4.576 18.432 1.00 90.56 87 GLY A O 1
ATOM 710 N N . GLN A 1 88 ? -1.495 3.583 16.527 1.00 92.19 88 GLN A N 1
ATOM 711 C CA . GLN A 1 88 ? -1.169 4.811 15.795 1.00 92.19 88 GLN A CA 1
ATOM 712 C C . GLN A 1 88 ? -2.385 5.383 15.050 1.00 92.19 88 GLN A C 1
ATOM 714 O O . GLN A 1 8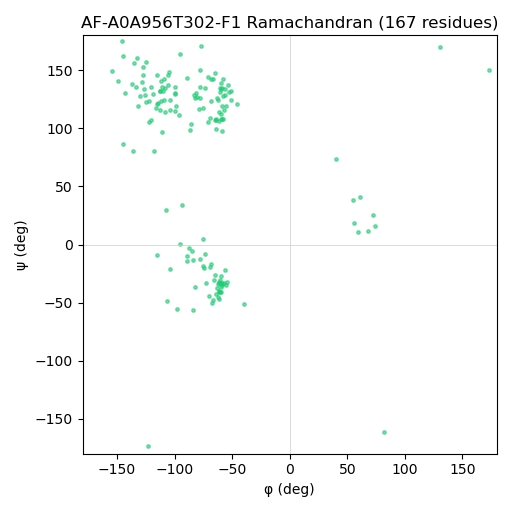8 ? -2.374 6.537 14.642 1.00 92.19 88 GLN A O 1
ATOM 719 N N . GLY A 1 89 ? -3.463 4.605 14.898 1.00 93.00 89 GLY A N 1
ATOM 720 C CA . GLY A 1 89 ? -4.638 5.007 14.125 1.00 93.00 89 GLY A CA 1
ATOM 721 C C . GLY A 1 89 ? -4.398 5.010 12.615 1.00 93.00 89 GLY A C 1
ATOM 722 O O . GLY A 1 89 ? -5.088 5.734 11.904 1.00 93.00 89 GLY A O 1
ATOM 723 N N . VAL A 1 90 ? -3.446 4.208 12.132 1.00 94.94 90 VAL A N 1
ATOM 724 C CA . VAL A 1 90 ? -2.990 4.215 10.737 1.00 94.94 90 VAL A CA 1
ATOM 725 C C . VAL A 1 90 ? -3.045 2.813 10.131 1.00 94.94 90 VAL A C 1
ATOM 727 O O . VAL A 1 90 ? -2.791 1.812 10.808 1.00 94.94 90 VAL A O 1
ATOM 730 N N . ALA A 1 91 ? -3.349 2.741 8.837 1.00 94.88 91 ALA A N 1
ATOM 731 C CA . ALA A 1 91 ? -3.139 1.564 8.007 1.00 94.88 91 ALA A CA 1
ATOM 732 C C . ALA A 1 91 ? -2.196 1.905 6.847 1.00 94.88 91 ALA A C 1
ATOM 734 O O . ALA A 1 91 ? -2.352 2.937 6.203 1.00 94.88 91 ALA A O 1
ATOM 735 N N . LEU A 1 92 ? -1.239 1.026 6.577 1.00 95.31 92 LEU A N 1
ATOM 736 C CA . LEU A 1 92 ? -0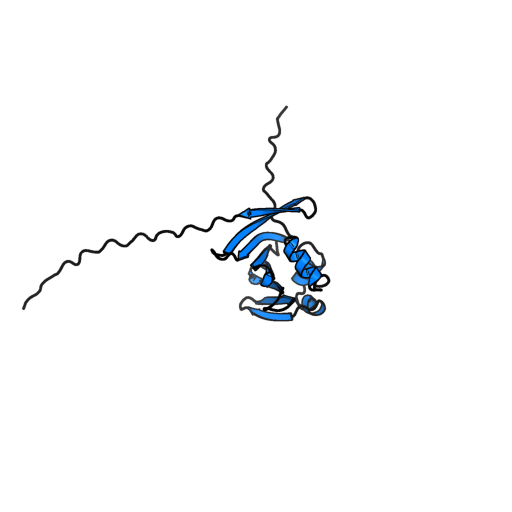.264 1.155 5.504 1.00 95.31 92 LEU A CA 1
ATOM 737 C C . LEU A 1 92 ? -0.491 0.028 4.496 1.00 95.31 92 LEU A C 1
ATOM 739 O O . LEU A 1 92 ? -0.450 -1.148 4.862 1.00 95.31 92 LEU A O 1
ATOM 743 N N . LEU A 1 93 ? -0.757 0.397 3.246 1.00 95.81 93 LEU A N 1
ATOM 744 C CA . LEU A 1 93 ? -0.903 -0.518 2.123 1.00 95.81 93 LEU A CA 1
ATOM 745 C C . LEU A 1 93 ? 0.305 -0.378 1.202 1.00 95.81 93 LEU A C 1
ATOM 747 O O . LEU A 1 93 ? 0.470 0.644 0.541 1.00 95.81 93 LEU A O 1
ATOM 751 N N . GLU A 1 94 ? 1.107 -1.425 1.111 1.00 95.56 94 GLU A N 1
ATOM 752 C CA . GLU A 1 94 ? 2.294 -1.468 0.269 1.00 95.56 94 GLU A CA 1
ATOM 753 C C . GLU A 1 94 ? 2.065 -2.424 -0.893 1.00 95.56 94 GLU A C 1
ATOM 755 O O . GLU A 1 94 ? 1.595 -3.543 -0.717 1.00 95.56 94 GLU A O 1
ATOM 760 N N . THR A 1 95 ? 2.386 -2.000 -2.106 1.00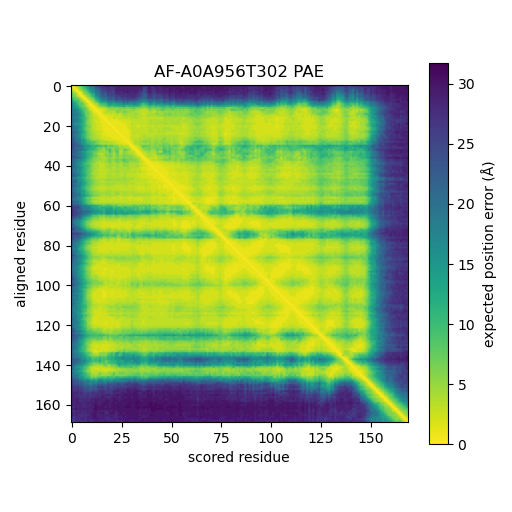 95.38 95 THR A N 1
ATOM 761 C CA . THR A 1 95 ? 2.388 -2.851 -3.297 1.00 95.38 95 THR A CA 1
ATOM 762 C C . THR A 1 95 ? 3.799 -2.877 -3.850 1.00 95.38 95 THR A C 1
ATOM 764 O O . THR A 1 95 ? 4.394 -1.825 -4.047 1.00 95.38 95 THR A O 1
ATOM 767 N N . HIS A 1 96 ? 4.338 -4.063 -4.108 1.00 94.44 96 HIS A N 1
ATOM 768 C CA . HIS A 1 96 ? 5.725 -4.229 -4.531 1.00 94.44 96 HIS A CA 1
ATOM 769 C C . HIS A 1 96 ? 5.801 -5.158 -5.741 1.00 94.44 96 HIS A C 1
ATOM 771 O O . HIS A 1 96 ? 5.433 -6.330 -5.632 1.00 94.44 96 HIS A O 1
ATOM 777 N N . ASP A 1 97 ? 6.306 -4.658 -6.872 1.00 93.62 97 ASP A N 1
ATOM 778 C CA . ASP A 1 97 ? 6.643 -5.438 -8.067 1.00 93.62 97 ASP A CA 1
ATOM 779 C C . ASP A 1 97 ? 8.173 -5.473 -8.245 1.00 93.62 97 ASP A C 1
ATOM 781 O O . ASP A 1 97 ? 8.748 -4.552 -8.835 1.00 93.62 97 ASP A O 1
ATOM 785 N N . PRO A 1 98 ? 8.849 -6.544 -7.779 1.00 89.69 98 PRO A N 1
ATOM 786 C CA . PRO A 1 98 ? 10.294 -6.675 -7.945 1.00 89.69 98 PRO A CA 1
ATOM 787 C C . PRO A 1 98 ? 10.729 -6.684 -9.416 1.00 89.69 98 PRO A C 1
ATOM 789 O O . PRO A 1 98 ? 11.852 -6.310 -9.724 1.00 89.69 98 PRO A O 1
ATOM 792 N N . ARG A 1 99 ? 9.863 -7.126 -10.342 1.00 88.56 99 ARG A N 1
ATOM 793 C CA . ARG A 1 99 ? 10.230 -7.264 -11.758 1.00 88.56 99 ARG A CA 1
ATOM 794 C C . ARG A 1 99 ? 10.351 -5.913 -12.453 1.00 88.56 99 ARG A C 1
ATOM 796 O O . ARG A 1 99 ? 11.142 -5.789 -13.380 1.00 88.56 99 ARG A O 1
ATOM 803 N N . SER A 1 100 ? 9.544 -4.937 -12.051 1.00 88.31 100 SER A N 1
ATOM 804 C CA . SER A 1 100 ? 9.604 -3.584 -12.604 1.00 88.31 100 SER A CA 1
ATOM 805 C C . SER A 1 100 ? 10.450 -2.630 -11.763 1.00 88.31 100 SER A C 1
ATOM 807 O O . SER A 1 100 ? 10.470 -1.449 -12.093 1.00 88.31 100 SER A O 1
ATOM 809 N N . GLY A 1 101 ? 11.044 -3.098 -10.655 1.00 90.00 101 GLY A N 1
ATOM 810 C CA . GLY A 1 101 ? 11.710 -2.230 -9.678 1.00 90.00 101 GLY A CA 1
ATOM 811 C C . GLY A 1 101 ? 10.777 -1.135 -9.162 1.00 90.00 101 GLY A C 1
ATOM 812 O O . GLY A 1 101 ? 11.169 0.021 -9.084 1.00 90.00 101 GLY A O 1
ATOM 813 N N . ARG A 1 102 ? 9.491 -1.449 -8.946 1.00 93.19 102 ARG A N 1
ATOM 814 C CA . ARG A 1 102 ? 8.505 -0.441 -8.538 1.00 93.19 102 ARG A CA 1
ATOM 815 C C . ARG A 1 102 ? 7.787 -0.873 -7.282 1.00 93.19 102 ARG A C 1
ATOM 817 O O . ARG A 1 102 ? 7.266 -1.989 -7.201 1.00 93.19 102 ARG A O 1
ATOM 824 N N . SER A 1 103 ? 7.670 0.051 -6.346 1.00 95.00 103 SER A N 1
ATOM 825 C CA . SER A 1 103 ? 6.825 -0.112 -5.177 1.00 95.00 103 SER A CA 1
ATOM 826 C C . SER A 1 103 ? 5.968 1.123 -4.939 1.00 95.00 103 SER A C 1
ATOM 828 O O . SER A 1 103 ? 6.201 2.193 -5.496 1.00 95.00 103 SER A O 1
ATOM 830 N N . GLN A 1 104 ? 4.902 0.946 -4.174 1.00 95.81 104 GLN A N 1
ATOM 831 C CA . GLN A 1 104 ? 4.023 2.026 -3.767 1.00 95.81 104 GLN A CA 1
ATOM 832 C C . GLN A 1 104 ? 3.556 1.785 -2.342 1.00 95.81 104 GLN A C 1
ATOM 834 O O . GLN A 1 104 ? 3.047 0.706 -2.045 1.00 95.81 104 GLN A O 1
ATOM 839 N N . ALA A 1 105 ? 3.678 2.801 -1.499 1.00 96.69 105 ALA A N 1
ATOM 840 C CA . ALA A 1 105 ? 3.241 2.812 -0.116 1.00 96.69 105 ALA A CA 1
ATOM 841 C C . ALA A 1 105 ? 2.144 3.867 0.056 1.00 96.69 105 ALA A C 1
ATOM 843 O O . ALA A 1 105 ? 2.373 5.057 -0.164 1.00 96.69 105 ALA A O 1
ATOM 844 N N . ILE A 1 106 ? 0.944 3.427 0.436 1.00 95.19 106 ILE A N 1
ATOM 845 C CA . ILE A 1 106 ? -0.194 4.304 0.710 1.00 95.19 106 ILE A CA 1
ATOM 846 C C . ILE A 1 106 ? -0.523 4.240 2.194 1.00 95.19 106 ILE A C 1
ATOM 848 O O . ILE A 1 106 ? -0.940 3.200 2.709 1.00 95.19 106 ILE A O 1
ATOM 852 N N . GLU A 1 107 ? -0.358 5.363 2.874 1.00 95.50 107 GLU A N 1
ATOM 853 C CA . GLU A 1 107 ? -0.651 5.510 4.289 1.00 95.50 107 GLU A CA 1
ATOM 854 C C . GLU A 1 107 ? -2.011 6.178 4.483 1.00 95.50 107 GLU A C 1
ATOM 856 O O . GLU A 1 107 ? -2.321 7.220 3.899 1.00 95.50 107 GLU A O 1
ATOM 861 N N . PHE A 1 108 ? -2.841 5.553 5.310 1.00 94.38 108 PHE A N 1
ATOM 862 C CA . PHE A 1 108 ? -4.230 5.917 5.523 1.00 94.38 108 PHE A CA 1
ATOM 863 C C . PHE A 1 108 ? -4.505 6.152 7.000 1.00 94.38 108 PHE A C 1
ATOM 865 O O . PHE A 1 108 ? -4.351 5.250 7.828 1.00 94.38 108 PHE A O 1
ATOM 872 N N . ASP A 1 109 ? -4.992 7.344 7.318 1.00 93.81 109 ASP A N 1
ATOM 873 C CA . ASP A 1 109 ? -5.494 7.672 8.642 1.00 93.81 109 ASP A CA 1
ATOM 874 C C . ASP A 1 109 ? -6.876 7.030 8.834 1.00 93.81 109 ASP A C 1
ATOM 876 O O . ASP A 1 109 ? -7.852 7.325 8.138 1.00 93.81 109 ASP A O 1
ATOM 880 N N . MET A 1 110 ? -6.972 6.127 9.808 1.00 91.94 110 MET A N 1
ATOM 881 C CA . MET A 1 110 ? -8.185 5.361 10.085 1.00 91.94 110 MET A CA 1
ATOM 882 C C . MET A 1 110 ? -9.282 6.187 10.775 1.00 91.94 110 MET A C 1
ATOM 884 O O . MET A 1 110 ? -10.450 5.782 10.749 1.00 91.94 110 MET A O 1
ATOM 888 N N . ARG A 1 111 ? -8.930 7.314 11.408 1.00 91.19 111 ARG A N 1
ATOM 889 C CA . ARG A 1 111 ? -9.849 8.216 12.117 1.00 91.19 111 ARG A CA 1
ATOM 890 C C . ARG A 1 111 ? -10.495 9.193 11.146 1.00 91.19 111 ARG A C 1
ATOM 892 O O . ARG A 1 111 ? -11.722 9.223 11.052 1.00 91.19 111 ARG A O 1
ATOM 899 N N . SER A 1 112 ? -9.678 9.948 10.412 1.00 90.81 112 SER A N 1
ATOM 900 C CA . SER A 1 112 ? -10.145 10.918 9.412 1.00 90.81 112 SER A CA 1
ATOM 901 C C . SER A 1 112 ? -10.625 10.240 8.126 1.00 90.81 112 SER A C 1
ATOM 903 O O . SER A 1 112 ? -11.420 10.813 7.382 1.00 90.81 112 SER A O 1
ATOM 905 N N . ARG A 1 113 ? -10.224 8.979 7.910 1.00 88.94 113 ARG A N 1
ATOM 906 C CA . ARG A 1 113 ? -10.516 8.171 6.719 1.00 88.94 113 ARG A CA 1
ATOM 907 C C . ARG A 1 113 ? -9.963 8.785 5.437 1.00 88.94 113 ARG A C 1
ATOM 909 O O . ARG A 1 113 ? -10.632 8.759 4.402 1.00 88.94 113 ARG A O 1
ATOM 916 N N . GLN A 1 114 ? -8.753 9.320 5.518 1.00 90.62 114 GLN A N 1
ATOM 917 C CA . GLN A 1 114 ? -8.075 9.981 4.411 1.00 90.62 114 GLN A CA 1
ATOM 918 C C . GLN A 1 114 ? -6.681 9.397 4.202 1.00 90.62 114 GLN A C 1
ATOM 920 O O . GLN A 1 114 ? -6.064 8.865 5.125 1.00 90.62 114 GLN A O 1
ATOM 925 N N . VAL A 1 115 ? -6.196 9.484 2.965 1.00 91.12 115 VAL A N 1
ATOM 926 C CA . VAL A 1 115 ? -4.804 9.164 2.649 1.00 91.12 115 VAL A CA 1
ATOM 927 C C . VAL A 1 115 ? -3.932 10.338 3.065 1.00 91.12 115 VAL A C 1
ATOM 929 O O . VAL A 1 115 ? -4.187 11.469 2.661 1.00 91.12 115 VAL A O 1
ATOM 932 N N . ILE A 1 116 ? -2.920 10.044 3.874 1.00 92.88 116 ILE A N 1
ATOM 933 C CA . ILE A 1 116 ? -1.961 11.026 4.392 1.00 92.88 116 ILE A CA 1
ATOM 934 C C . ILE A 1 116 ? -0.613 10.949 3.670 1.00 92.88 116 ILE A C 1
ATOM 936 O O . ILE A 1 116 ? 0.121 11.930 3.650 1.00 92.88 116 ILE A O 1
ATOM 940 N N . SER A 1 117 ? -0.313 9.816 3.027 1.00 93.44 117 SER A N 1
ATOM 941 C CA . SER A 1 117 ? 0.880 9.634 2.198 1.00 93.44 117 SER A CA 1
ATOM 942 C C . SER A 1 117 ? 0.600 8.653 1.062 1.00 93.44 117 SER A C 1
ATOM 944 O O . SER A 1 117 ? -0.102 7.660 1.255 1.00 93.44 117 SER A O 1
ATOM 946 N N . ASN A 1 118 ? 1.127 8.923 -0.132 1.00 94.31 118 ASN A N 1
ATOM 947 C CA . ASN A 1 118 ? 1.074 8.003 -1.267 1.00 94.31 118 ASN A CA 1
ATOM 948 C C . ASN A 1 118 ? 2.364 8.117 -2.079 1.00 94.31 118 ASN A C 1
ATOM 950 O O . ASN A 1 118 ? 2.439 8.892 -3.036 1.00 94.31 118 ASN A O 1
ATOM 954 N N . ILE A 1 119 ? 3.369 7.354 -1.662 1.00 94.88 119 ILE A N 1
ATOM 955 C CA . ILE A 1 119 ? 4.709 7.383 -2.235 1.00 94.88 119 ILE A CA 1
ATOM 956 C C . ILE A 1 119 ? 4.857 6.224 -3.208 1.00 94.88 119 ILE A C 1
ATOM 958 O O . ILE A 1 119 ? 4.569 5.078 -2.875 1.00 94.88 119 ILE A O 1
ATOM 962 N N . VAL A 1 120 ? 5.332 6.525 -4.407 1.00 94.81 120 VAL A N 1
ATOM 963 C CA . VAL A 1 120 ? 5.734 5.562 -5.425 1.00 94.81 120 VAL A CA 1
ATOM 964 C C . VAL A 1 120 ? 7.247 5.614 -5.530 1.00 94.81 120 VAL A C 1
ATOM 966 O O . VAL A 1 120 ? 7.809 6.677 -5.786 1.00 94.81 120 VAL A O 1
ATOM 969 N N . THR A 1 121 ? 7.887 4.468 -5.353 1.00 95.38 121 THR A N 1
ATOM 970 C CA . THR A 1 121 ? 9.337 4.321 -5.442 1.00 95.38 121 THR A CA 1
ATOM 971 C C . THR A 1 121 ? 9.694 3.570 -6.714 1.00 95.38 121 THR A C 1
ATOM 973 O O . THR A 1 121 ? 9.071 2.557 -7.053 1.00 95.38 121 THR A O 1
ATOM 976 N N . PHE A 1 122 ? 10.694 4.087 -7.415 1.00 92.81 122 PHE A N 1
ATOM 977 C CA . PHE A 1 122 ? 11.316 3.466 -8.574 1.00 92.81 122 PHE A CA 1
ATOM 978 C C . PHE A 1 122 ? 12.758 3.133 -8.220 1.00 92.81 122 PHE A C 1
ATOM 980 O O . PHE A 1 122 ? 13.522 4.028 -7.870 1.00 92.81 122 PHE A O 1
ATOM 987 N N . ASP A 1 123 ? 13.116 1.861 -8.324 1.00 90.00 123 ASP A N 1
ATOM 988 C CA . ASP A 1 123 ? 14.463 1.364 -8.091 1.00 90.00 123 ASP A CA 1
ATOM 989 C C . ASP A 1 123 ? 15.259 1.489 -9.397 1.00 90.00 123 ASP A C 1
ATOM 991 O O . ASP A 1 123 ? 15.125 0.660 -10.303 1.00 90.00 123 ASP A O 1
ATOM 995 N N . TYR A 1 124 ? 16.060 2.548 -9.515 1.00 85.81 124 TYR A N 1
ATOM 996 C CA . TYR A 1 124 ? 17.003 2.733 -10.620 1.00 85.81 124 TYR A CA 1
ATOM 997 C C . TYR A 1 124 ? 18.404 2.245 -10.232 1.00 85.81 124 TYR A C 1
ATOM 999 O O . TYR A 1 124 ? 18.7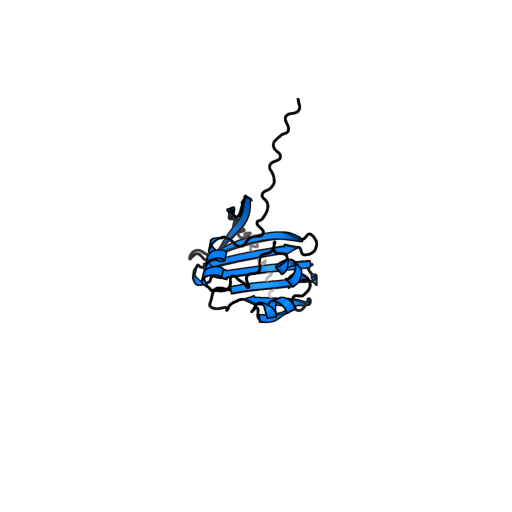12 2.083 -9.051 1.00 85.81 124 TYR A O 1
ATOM 1007 N N . GLU A 1 125 ? 19.282 2.050 -11.221 1.00 81.69 125 GLU A N 1
ATOM 1008 C CA . GLU A 1 125 ? 20.690 1.688 -10.977 1.00 81.69 125 GLU A CA 1
ATOM 1009 C C . GLU A 1 125 ? 21.428 2.748 -10.141 1.00 81.69 125 GLU A C 1
ATOM 1011 O O . GLU A 1 125 ? 22.284 2.416 -9.325 1.00 81.69 125 GLU A O 1
ATOM 1016 N N . GLU A 1 126 ? 21.056 4.017 -10.312 1.00 82.69 126 GLU A N 1
ATOM 1017 C CA . GLU A 1 126 ? 21.623 5.179 -9.614 1.00 82.69 126 GLU A CA 1
ATOM 1018 C C . GLU A 1 126 ? 21.096 5.334 -8.173 1.00 82.69 126 GLU A C 1
ATOM 1020 O O . GLU A 1 126 ? 21.651 6.102 -7.388 1.00 82.69 126 GLU A O 1
ATOM 1025 N N . GLY A 1 127 ? 20.039 4.597 -7.813 1.00 85.12 127 GLY A N 1
ATOM 1026 C CA . GLY A 1 127 ? 19.373 4.656 -6.514 1.00 85.12 127 GLY A CA 1
ATOM 1027 C C . GLY A 1 127 ? 17.847 4.788 -6.620 1.00 85.12 127 GLY A C 1
ATOM 1028 O O . GLY A 1 127 ? 17.301 5.006 -7.705 1.00 85.12 127 GLY A O 1
ATOM 1029 N N . PRO A 1 128 ? 17.126 4.636 -5.496 1.00 88.69 128 PRO A N 1
ATOM 1030 C CA . PRO A 1 128 ? 15.676 4.749 -5.484 1.00 88.69 128 PRO A CA 1
ATOM 1031 C C . PRO A 1 128 ? 15.223 6.208 -5.628 1.00 88.69 128 PRO A C 1
ATOM 1033 O O . PRO A 1 128 ? 15.710 7.093 -4.924 1.00 88.69 128 PRO A O 1
ATOM 1036 N N . ALA A 1 129 ? 14.233 6.449 -6.486 1.00 90.25 129 ALA A N 1
ATOM 1037 C CA . ALA A 1 129 ? 13.566 7.741 -6.630 1.00 90.25 129 ALA A CA 1
ATOM 1038 C C . ALA A 1 129 ? 12.122 7.665 -6.125 1.00 90.25 129 ALA A C 1
ATOM 1040 O O . ALA A 1 129 ? 11.389 6.728 -6.450 1.00 90.25 129 ALA A O 1
ATOM 1041 N N . ASN A 1 130 ? 11.703 8.671 -5.357 1.00 93.12 130 ASN A N 1
ATOM 1042 C CA . ASN A 1 130 ? 10.398 8.706 -4.702 1.00 93.12 130 ASN A CA 1
ATOM 1043 C C . ASN A 1 130 ? 9.497 9.782 -5.306 1.00 93.12 130 ASN A C 1
ATOM 1045 O O . ASN A 1 130 ? 9.930 10.900 -5.575 1.00 93.12 130 ASN A O 1
ATOM 1049 N N . TYR A 1 131 ? 8.216 9.465 -5.459 1.00 92.50 131 TYR A N 1
ATOM 1050 C CA . TYR A 1 131 ? 7.223 10.363 -6.036 1.00 92.50 131 TYR A CA 1
ATOM 1051 C C . TYR A 1 131 ? 5.925 10.317 -5.240 1.00 92.50 131 TYR A C 1
ATOM 1053 O O . TYR A 1 131 ? 5.437 9.240 -4.918 1.00 92.50 131 TYR A O 1
ATOM 1061 N N . ASN A 1 132 ? 5.306 11.467 -4.995 1.00 91.12 132 ASN A N 1
ATOM 1062 C CA . ASN A 1 132 ? 3.922 11.514 -4.536 1.00 91.12 132 ASN A CA 1
ATOM 1063 C C . ASN A 1 132 ? 2.966 11.274 -5.709 1.00 91.12 132 ASN A C 1
ATOM 1065 O O . ASN A 1 132 ? 3.134 11.879 -6.772 1.00 91.12 132 ASN A O 1
ATOM 1069 N N . TYR A 1 133 ? 1.941 10.446 -5.505 1.00 89.56 133 TYR A N 1
ATOM 1070 C CA . TYR A 1 133 ? 0.885 10.215 -6.492 1.00 89.56 133 TYR A CA 1
ATOM 1071 C C . TYR A 1 133 ? -0.378 11.023 -6.173 1.00 89.56 133 TYR A C 1
ATOM 1073 O O . TYR A 1 133 ? -1.064 10.781 -5.177 1.00 89.56 133 TYR A O 1
ATOM 1081 N N . PHE A 1 134 ? -0.710 11.969 -7.051 1.00 86.12 134 PHE A N 1
ATOM 1082 C CA . PHE A 1 134 ? -1.847 12.878 -6.908 1.00 86.12 134 PHE A CA 1
ATOM 1083 C C . PHE A 1 134 ? -2.991 12.515 -7.848 1.00 86.12 134 PHE A C 1
ATOM 1085 O O . PHE A 1 134 ? -2.771 12.060 -8.972 1.00 86.12 134 PHE A O 1
ATOM 1092 N N . SER A 1 135 ? -4.223 12.736 -7.394 1.00 83.00 135 SER A N 1
ATOM 1093 C CA . SER A 1 135 ? -5.428 12.536 -8.199 1.00 83.00 135 SER A CA 1
ATOM 1094 C C . SER A 1 135 ? -5.674 13.745 -9.104 1.00 83.00 135 SER A C 1
ATOM 1096 O O . SER A 1 135 ? -5.667 14.876 -8.629 1.00 83.00 135 SER A O 1
ATOM 1098 N N . LEU A 1 136 ? -5.912 13.514 -10.400 1.00 71.75 136 LEU A N 1
ATOM 1099 C CA . LEU A 1 136 ? -6.318 14.563 -11.345 1.00 71.75 136 LEU A CA 1
ATOM 1100 C C . LEU A 1 136 ? -7.825 14.562 -11.560 1.00 71.75 136 LEU A C 1
ATOM 1102 O O . LEU A 1 136 ? -8.420 15.605 -11.372 1.00 71.75 136 LEU A O 1
ATOM 1106 N N . HIS A 1 137 ? -8.418 13.424 -11.957 1.00 62.78 137 HIS A N 1
ATOM 1107 C CA . HIS A 1 137 ? -9.863 13.123 -12.081 1.00 62.78 137 HIS A CA 1
ATOM 1108 C C . HIS A 1 137 ? -10.031 11.736 -12.752 1.00 62.78 137 HIS A C 1
ATOM 1110 O O . HIS A 1 137 ? -9.208 11.353 -13.580 1.00 62.78 137 HIS A O 1
ATOM 1116 N N . ARG A 1 138 ? -11.110 10.984 -12.455 1.00 59.00 138 ARG A N 1
ATOM 1117 C CA . ARG A 1 138 ? -11.496 9.705 -13.122 1.00 59.00 138 ARG A CA 1
ATOM 1118 C C . ARG A 1 138 ? -10.324 8.755 -13.447 1.00 59.00 138 ARG A C 1
ATOM 1120 O O . ARG A 1 138 ? -9.959 8.589 -14.609 1.00 59.00 138 ARG A O 1
ATOM 1127 N N . HIS A 1 139 ? -9.767 8.101 -12.426 1.00 58.28 139 HIS A N 1
ATOM 1128 C CA . HIS A 1 139 ? -8.674 7.113 -12.543 1.00 58.28 139 HIS A CA 1
ATOM 1129 C C . HIS A 1 139 ? -7.374 7.628 -13.183 1.00 58.28 139 HIS A C 1
ATOM 1131 O O . HIS A 1 139 ? -6.487 6.832 -13.488 1.00 58.28 139 HIS A O 1
ATOM 1137 N N . LYS A 1 140 ? -7.245 8.943 -13.386 1.00 69.56 140 LYS A N 1
ATOM 1138 C CA . LYS A 1 140 ? -6.010 9.582 -13.833 1.00 69.56 140 LYS A CA 1
ATOM 1139 C C . LYS A 1 140 ? -5.368 10.304 -12.661 1.00 69.56 140 LYS A C 1
ATOM 1141 O O . LYS A 1 140 ? -6.049 10.994 -11.899 1.00 69.56 140 LYS A O 1
ATOM 1146 N N . GLY A 1 141 ? -4.057 10.164 -12.562 1.00 81.19 141 GLY A N 1
ATOM 1147 C CA . GLY A 1 141 ? -3.228 10.871 -11.604 1.00 81.19 141 GLY A CA 1
ATOM 1148 C C . GLY A 1 141 ? -1.869 11.194 -12.203 1.00 81.19 141 GLY A C 1
ATOM 1149 O O . GLY A 1 141 ? -1.573 10.796 -13.330 1.00 81.19 141 GLY A O 1
ATOM 1150 N N . TYR A 1 142 ? -1.056 11.925 -11.453 1.00 86.62 142 TYR A N 1
ATOM 1151 C CA . TYR A 1 142 ? 0.302 12.285 -11.848 1.00 86.62 142 TYR A CA 1
ATOM 1152 C C . TYR A 1 142 ? 1.266 12.096 -10.685 1.00 86.62 142 TYR A C 1
ATOM 1154 O O . TYR A 1 142 ? 0.871 12.097 -9.517 1.00 86.62 142 TYR A O 1
ATOM 1162 N N . LEU A 1 143 ? 2.535 11.914 -11.034 1.00 88.44 143 LEU A N 1
ATOM 1163 C CA . LEU A 1 143 ? 3.629 11.759 -10.091 1.00 88.44 143 LEU A CA 1
ATOM 1164 C C . LEU A 1 143 ? 4.364 13.088 -9.944 1.00 88.44 143 LEU A C 1
ATOM 1166 O O . LEU A 1 143 ? 4.654 13.753 -10.938 1.00 88.44 143 LEU A O 1
ATOM 1170 N N . LYS A 1 144 ? 4.673 13.463 -8.704 1.00 90.62 144 LYS A N 1
ATOM 1171 C CA . LYS A 1 144 ? 5.543 14.598 -8.390 1.00 90.62 144 LYS A CA 1
ATOM 1172 C C . LYS A 1 144 ? 6.714 14.102 -7.561 1.00 90.62 144 LYS A C 1
ATOM 1174 O O . LYS A 1 144 ? 6.497 13.505 -6.510 1.00 90.62 144 LYS A O 1
ATOM 1179 N N . GLU A 1 145 ? 7.924 14.345 -8.043 1.00 89.94 145 GLU A N 1
ATOM 1180 C CA . GLU A 1 145 ? 9.152 13.905 -7.385 1.00 89.94 145 GLU A CA 1
ATOM 1181 C C . GLU A 1 145 ? 9.274 14.490 -5.975 1.00 89.94 145 GLU A C 1
ATOM 1183 O O . GLU A 1 145 ? 8.939 15.654 -5.731 1.00 89.94 145 GLU A O 1
ATOM 1188 N N . ILE A 1 146 ? 9.724 13.650 -5.047 1.00 88.25 146 ILE A N 1
ATOM 1189 C CA . ILE A 1 146 ? 10.109 14.033 -3.696 1.00 88.25 146 ILE A CA 1
ATOM 1190 C C . ILE A 1 146 ? 11.628 14.217 -3.739 1.00 88.25 146 ILE A C 1
ATOM 1192 O O . ILE A 1 146 ? 12.336 13.227 -3.931 1.00 88.25 146 ILE A O 1
ATOM 1196 N N . PRO A 1 147 ? 12.139 15.453 -3.605 1.00 82.75 147 PRO A N 1
ATOM 1197 C CA . PRO A 1 147 ? 13.573 15.690 -3.666 1.00 82.75 147 PRO A CA 1
ATOM 1198 C C . PRO A 1 147 ? 14.272 14.897 -2.561 1.00 82.75 147 PRO A C 1
ATOM 1200 O O . PRO A 1 147 ? 13.827 14.910 -1.412 1.00 82.75 147 PRO A O 1
ATOM 1203 N N . ALA A 1 148 ? 15.363 14.215 -2.912 1.00 73.31 148 ALA A N 1
ATOM 1204 C CA . ALA A 1 148 ? 16.221 13.575 -1.926 1.00 73.31 148 ALA A CA 1
ATOM 1205 C C . ALA A 1 148 ? 16.721 14.641 -0.941 1.00 73.31 148 ALA A C 1
ATOM 1207 O O . ALA A 1 148 ? 17.227 15.688 -1.363 1.00 73.31 148 ALA A O 1
ATOM 1208 N N . GLU A 1 149 ? 16.558 14.404 0.364 1.00 63.12 149 GLU A N 1
ATOM 1209 C CA . GLU A 1 149 ? 17.177 15.258 1.376 1.00 63.12 149 GLU A CA 1
ATOM 1210 C C . GLU A 1 149 ? 18.681 15.295 1.098 1.00 63.12 149 GLU A C 1
ATOM 1212 O O . GLU A 1 149 ? 19.350 14.260 1.065 1.00 63.12 149 GLU A O 1
ATOM 1217 N N . LYS A 1 150 ? 19.215 16.493 0.834 1.00 47.97 150 LYS A N 1
ATOM 1218 C CA . LYS A 1 150 ? 20.663 16.661 0.742 1.00 47.97 150 LYS A CA 1
ATOM 1219 C C . LYS A 1 150 ? 21.248 16.269 2.100 1.00 47.97 150 LYS A C 1
ATOM 1221 O O . LYS A 1 150 ? 20.702 16.720 3.110 1.00 47.97 150 LYS A O 1
ATOM 1226 N N . PRO A 1 151 ? 22.334 15.480 2.144 1.00 46.22 151 PRO A N 1
ATOM 1227 C CA . PRO A 1 151 ? 23.030 15.220 3.392 1.00 46.22 151 PRO A CA 1
ATOM 1228 C C . PRO A 1 151 ? 23.331 16.558 4.065 1.00 46.22 151 PRO A C 1
ATOM 1230 O O . PRO A 1 151 ? 23.913 17.449 3.444 1.00 46.22 151 PRO A O 1
ATOM 1233 N N . ILE A 1 152 ? 22.883 16.719 5.307 1.00 51.91 152 ILE A N 1
ATOM 1234 C CA . ILE A 1 152 ? 23.352 17.804 6.160 1.00 51.91 152 ILE A CA 1
ATOM 1235 C C . ILE A 1 152 ? 24.837 17.507 6.361 1.00 51.91 152 ILE A C 1
ATOM 1237 O O . ILE A 1 152 ? 25.176 16.514 7.001 1.00 51.91 152 ILE A O 1
ATOM 1241 N N . GLU A 1 153 ? 25.717 18.298 5.748 1.00 50.81 153 GLU A N 1
ATOM 1242 C CA . GLU A 1 153 ? 27.141 18.262 6.074 1.00 50.81 153 GLU A CA 1
ATOM 1243 C C . GLU A 1 153 ? 27.257 18.559 7.573 1.00 50.81 153 GLU A C 1
ATOM 1245 O O . GLU A 1 153 ? 26.982 19.676 8.019 1.0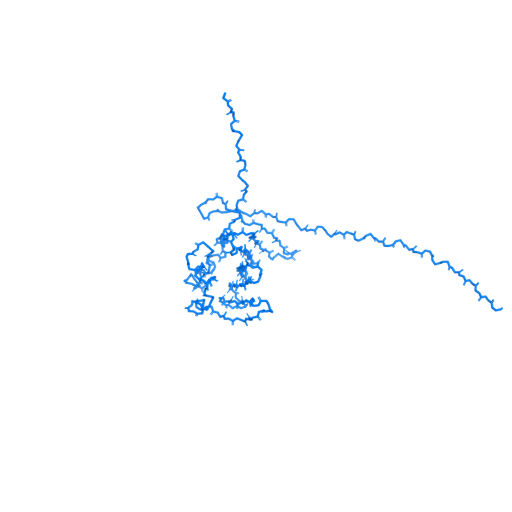0 50.81 153 GLU A O 1
ATOM 1250 N N . GLU A 1 154 ? 27.583 17.542 8.374 1.00 51.44 154 GLU A N 1
ATOM 1251 C CA . GLU A 1 154 ? 27.956 17.754 9.768 1.00 51.44 154 GLU A CA 1
ATOM 1252 C C . GLU A 1 154 ? 29.136 18.739 9.782 1.00 51.44 154 GLU A C 1
ATOM 1254 O O . GLU A 1 154 ? 30.104 18.535 9.040 1.00 51.44 154 GLU A O 1
ATOM 1259 N N . PRO A 1 155 ? 29.086 19.826 10.574 1.00 51.38 155 PRO A N 1
ATOM 1260 C CA . PRO A 1 155 ? 30.215 20.731 10.666 1.00 51.38 155 PRO A CA 1
ATOM 1261 C C . PRO A 1 155 ? 31.407 19.952 11.221 1.00 51.38 155 PRO A C 1
ATOM 1263 O O . PRO A 1 155 ? 31.387 19.491 12.363 1.00 51.38 155 PRO A O 1
ATOM 1266 N N . THR A 1 156 ? 32.433 19.790 10.384 1.00 52.66 156 THR A N 1
ATOM 1267 C CA . THR A 1 156 ? 33.722 19.197 10.752 1.00 52.66 156 THR A CA 1
ATOM 1268 C C . THR A 1 156 ? 34.188 19.810 12.078 1.00 52.66 156 THR A C 1
ATOM 1270 O O . THR A 1 156 ? 34.330 21.035 12.138 1.00 52.66 156 THR A O 1
ATOM 1273 N N . PRO A 1 157 ? 34.410 19.025 13.149 1.00 51.78 157 PRO A N 1
ATOM 1274 C CA . PRO A 1 157 ? 34.929 19.587 14.385 1.00 51.78 157 PRO A CA 1
ATOM 1275 C C . PRO A 1 157 ? 36.330 20.143 14.115 1.00 51.78 157 PRO A C 1
ATOM 1277 O O . PRO A 1 157 ? 37.194 19.439 13.586 1.00 51.78 157 PRO A O 1
ATOM 1280 N N . GLU A 1 158 ? 36.544 21.418 14.449 1.00 57.62 158 GLU A N 1
ATOM 1281 C CA . GLU A 1 158 ? 37.865 22.041 14.377 1.00 57.62 158 GLU A CA 1
ATOM 1282 C C . GLU A 1 158 ? 38.877 21.201 15.176 1.00 57.62 158 GLU A C 1
ATOM 1284 O O . GLU A 1 158 ? 38.563 20.741 16.283 1.00 57.62 158 GLU A O 1
ATOM 1289 N N . PRO A 1 159 ? 40.097 20.978 14.653 1.00 53.50 159 PRO A N 1
ATOM 1290 C CA . PRO A 1 159 ? 41.117 20.253 15.389 1.00 53.50 159 PRO A CA 1
ATOM 1291 C C . PRO A 1 159 ? 41.478 21.055 16.640 1.00 53.50 159 PRO A C 1
ATOM 1293 O O . PRO A 1 159 ? 42.131 22.095 16.577 1.00 53.50 159 PRO A O 1
ATOM 1296 N N . SER A 1 160 ? 41.033 20.555 17.793 1.00 53.72 160 SER A N 1
ATOM 1297 C CA . SER A 1 160 ? 41.396 21.090 19.099 1.00 53.72 160 SER A CA 1
ATOM 1298 C C . SER A 1 160 ? 42.917 21.030 19.239 1.00 53.72 160 SER A C 1
ATOM 1300 O O . SER A 1 160 ? 43.513 19.955 19.159 1.00 53.72 160 SER A O 1
ATOM 1302 N N . GLN A 1 161 ? 43.551 22.191 19.408 1.00 47.34 161 GLN A N 1
ATOM 1303 C CA . GLN A 1 161 ? 44.983 22.296 19.664 1.00 47.34 161 GLN A CA 1
ATOM 1304 C C . GLN A 1 161 ? 45.308 21.549 20.962 1.00 47.34 161 GLN A C 1
ATOM 1306 O O . GLN A 1 161 ? 44.966 21.994 22.056 1.00 47.34 161 GLN A O 1
ATOM 1311 N N . LEU A 1 162 ? 45.963 20.395 20.832 1.00 45.91 162 LEU A N 1
ATOM 1312 C CA . LEU A 1 162 ? 46.596 19.696 21.943 1.00 45.91 162 LEU A CA 1
ATOM 1313 C C . LEU A 1 162 ? 47.721 20.587 22.477 1.00 45.91 162 LEU A C 1
ATOM 1315 O O . LEU A 1 162 ? 48.811 20.643 21.908 1.00 45.91 162 LEU A O 1
ATOM 1319 N N . VAL A 1 163 ? 47.441 21.306 23.561 1.00 47.03 163 VAL A N 1
ATOM 1320 C CA . VAL A 1 163 ? 48.472 21.951 24.371 1.00 47.03 163 VAL A CA 1
ATOM 1321 C C . VAL A 1 163 ? 49.236 20.832 25.071 1.00 47.03 163 VAL A C 1
ATOM 1323 O O . VAL A 1 163 ? 48.705 20.138 25.935 1.00 47.03 163 VAL A O 1
ATOM 1326 N N . ALA A 1 164 ? 50.475 20.616 24.639 1.00 47.66 164 ALA A N 1
ATOM 1327 C CA . ALA A 1 164 ? 51.414 19.743 25.316 1.00 47.66 164 ALA A CA 1
ATOM 1328 C C . ALA A 1 164 ? 51.847 20.407 26.630 1.00 47.66 164 ALA A C 1
ATOM 1330 O O . ALA A 1 164 ? 52.643 21.345 26.620 1.00 47.66 164 ALA A O 1
ATOM 1331 N N . GLU A 1 165 ? 51.346 19.919 27.761 1.00 43.41 165 GLU A N 1
ATOM 1332 C CA . GLU A 1 165 ? 51.985 20.171 29.049 1.00 43.41 165 GLU A CA 1
ATOM 1333 C C . GLU A 1 165 ? 53.070 19.114 29.274 1.00 43.41 165 GLU A C 1
ATOM 1335 O O . GLU A 1 165 ? 52.808 17.948 29.569 1.00 43.41 165 GLU A O 1
ATOM 1340 N N . CYS A 1 166 ? 54.320 19.539 29.087 1.00 42.00 166 CYS A N 1
ATOM 1341 C CA . CYS A 1 166 ? 55.497 18.849 29.593 1.00 42.00 166 CYS A CA 1
ATOM 1342 C C . CYS A 1 166 ? 55.523 18.950 31.123 1.00 42.00 166 CYS A C 1
ATOM 1344 O O . CYS A 1 166 ? 55.608 20.051 31.662 1.00 42.00 166 CYS A O 1
ATOM 1346 N N . VAL A 1 167 ? 55.572 17.811 31.810 1.00 44.44 167 VAL A N 1
ATOM 1347 C CA . VAL A 1 167 ? 56.074 17.728 33.187 1.00 44.44 167 VAL A CA 1
ATOM 1348 C C . VAL A 1 167 ? 57.221 16.723 33.186 1.00 44.44 167 VAL A C 1
ATOM 1350 O O . VAL A 1 167 ? 57.003 15.521 33.050 1.00 44.44 167 VAL A O 1
ATOM 1353 N N . PHE A 1 168 ? 58.452 17.227 33.281 1.00 42.03 168 PHE A N 1
ATOM 1354 C CA . PHE A 1 168 ? 59.616 16.424 33.653 1.00 42.03 168 PHE A CA 1
ATOM 1355 C C . PHE A 1 168 ? 59.762 16.453 35.179 1.00 42.03 168 PHE A C 1
ATOM 1357 O O . PHE A 1 168 ? 59.465 17.472 35.807 1.00 42.03 168 PHE A O 1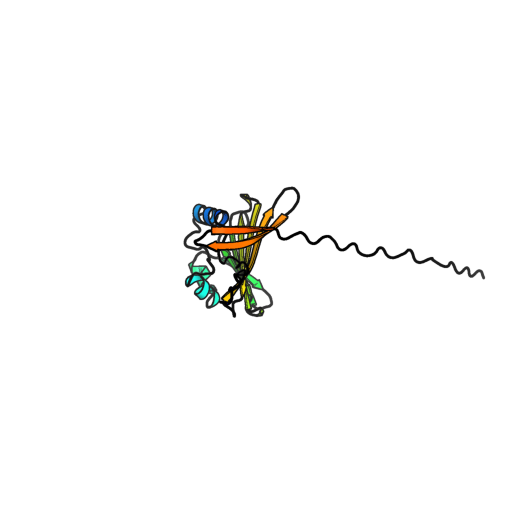
ATOM 1364 N N . ALA A 1 169 ? 60.177 15.314 35.736 1.00 47.25 169 ALA A N 1
ATOM 1365 C CA . ALA A 1 169 ? 60.586 15.146 37.130 1.00 47.25 169 ALA A CA 1
ATOM 1366 C C . ALA A 1 169 ? 61.885 15.902 37.451 1.00 47.25 169 ALA A C 1
ATOM 1368 O O . ALA A 1 169 ? 62.695 16.098 36.514 1.00 47.25 169 ALA A O 1
#

Secondary structure (DSSP, 8-state):
---------PPPBPSS--HHHHHHHHHTT-GGG---TTSHHHHHHHH-GGGGGGGT-EEEEE-TTS-EEEEEE-TTSSEEEEEEETTTTEEEEEEEEGGGTEEEEEEEETTTTEEEEEEEEEEETTEEEEEEEEEEETTEEEEEEEPPPPP----PPP-----------

pLDDT: mean 81.2, std 16.44, range [42.0, 96.69]